Protein AF-A0A7S2Q7H1-F1 (afdb_monomer)

Structure (mmCIF, N/CA/C/O backbone):
data_AF-A0A7S2Q7H1-F1
#
_entry.id   AF-A0A7S2Q7H1-F1
#
loop_
_atom_site.group_PDB
_atom_site.id
_atom_site.type_symbol
_atom_site.label_atom_id
_atom_site.label_alt_id
_atom_site.label_comp_id
_atom_site.label_asym_id
_atom_site.label_entity_id
_atom_site.label_seq_id
_atom_site.pdbx_PDB_ins_code
_atom_site.Cartn_x
_atom_site.Cartn_y
_atom_site.Cartn_z
_atom_site.occupancy
_atom_site.B_iso_or_equiv
_atom_site.auth_seq_id
_atom_site.auth_comp_id
_atom_site.auth_asym_id
_atom_site.auth_atom_id
_atom_site.pdbx_PDB_model_num
ATOM 1 N N . MET A 1 1 ? -15.418 -37.275 57.088 1.00 43.12 1 MET A N 1
ATOM 2 C CA . MET A 1 1 ? -16.112 -36.812 55.865 1.00 43.12 1 MET A CA 1
ATOM 3 C C . MET A 1 1 ? -15.519 -35.480 55.414 1.00 43.12 1 MET A C 1
ATOM 5 O O . MET A 1 1 ? -15.938 -34.434 55.890 1.00 43.12 1 MET A O 1
ATOM 9 N N . GLY A 1 2 ? -14.491 -35.512 54.561 1.00 37.81 2 GLY A N 1
ATOM 10 C CA . GLY A 1 2 ? -13.911 -34.303 53.967 1.00 37.81 2 GLY A CA 1
ATOM 11 C C . GLY A 1 2 ? -14.774 -33.825 52.801 1.00 37.81 2 GLY A C 1
ATOM 12 O O . GLY A 1 2 ? -15.027 -34.584 51.869 1.00 37.81 2 GLY A O 1
ATOM 13 N N . LYS A 1 3 ? -15.265 -32.587 52.879 1.00 43.84 3 LYS A N 1
ATOM 14 C CA . LYS A 1 3 ? -16.079 -31.940 51.847 1.00 43.84 3 LYS A CA 1
ATOM 15 C C . LYS A 1 3 ? -15.182 -31.604 50.651 1.00 43.84 3 LYS A C 1
ATOM 17 O O . LYS A 1 3 ? -14.340 -30.715 50.738 1.00 43.84 3 LYS A O 1
ATOM 22 N N . LEU A 1 4 ? -15.349 -32.345 49.558 1.00 43.09 4 LEU A N 1
ATOM 23 C CA . LEU A 1 4 ? -14.658 -32.122 48.291 1.00 43.09 4 LEU A CA 1
ATOM 24 C C . LEU A 1 4 ? -15.139 -30.783 47.702 1.00 43.09 4 LEU A C 1
ATOM 26 O O . LEU A 1 4 ? -16.306 -30.645 47.338 1.00 43.09 4 LEU A O 1
ATOM 30 N N . MET A 1 5 ? -14.265 -29.776 47.664 1.00 49.34 5 MET A N 1
ATOM 31 C CA . MET A 1 5 ? -14.551 -28.513 46.983 1.00 49.34 5 MET A CA 1
ATOM 32 C C . MET A 1 5 ? -14.446 -28.708 45.468 1.00 49.34 5 MET A C 1
ATOM 34 O O . MET A 1 5 ? -13.429 -29.171 44.951 1.00 49.34 5 MET A O 1
ATOM 38 N N . SER A 1 6 ? -15.524 -28.354 44.769 1.00 47.84 6 SER A N 1
ATOM 39 C CA . SER A 1 6 ? -15.621 -28.333 43.312 1.00 47.84 6 SER A CA 1
ATOM 40 C C . SER A 1 6 ? -14.628 -27.326 42.735 1.00 47.84 6 SER A C 1
ATOM 42 O O . SER A 1 6 ? -14.716 -26.134 43.025 1.00 47.84 6 SER A O 1
ATOM 44 N N . LYS A 1 7 ? -13.703 -27.797 41.893 1.00 45.41 7 LYS A N 1
ATOM 45 C CA . LYS A 1 7 ? -12.860 -26.931 41.062 1.00 45.41 7 LYS A CA 1
ATOM 46 C C . LYS A 1 7 ? -13.775 -26.141 40.126 1.00 45.41 7 LYS A C 1
ATOM 48 O O . LYS A 1 7 ? -14.482 -26.728 39.310 1.00 45.41 7 LYS A O 1
ATOM 53 N N . SER A 1 8 ? -13.782 -24.819 40.270 1.00 46.78 8 SER A N 1
ATOM 54 C CA . SER A 1 8 ? -14.392 -23.908 39.307 1.00 46.78 8 SER A CA 1
ATOM 55 C C . SER A 1 8 ? -13.749 -24.152 37.944 1.00 46.78 8 SER A C 1
ATOM 57 O O . SER A 1 8 ? -12.531 -24.034 37.805 1.00 46.78 8 SER A O 1
ATOM 59 N N . GLN A 1 9 ? -14.561 -24.518 36.957 1.00 47.53 9 GLN A N 1
ATOM 60 C CA . GLN A 1 9 ? -14.148 -24.575 35.563 1.00 47.53 9 GLN A CA 1
ATOM 61 C C . GLN A 1 9 ? -13.740 -23.162 35.132 1.00 47.53 9 GLN A C 1
ATOM 63 O O . GLN A 1 9 ? -14.586 -22.287 34.960 1.00 47.53 9 GLN A O 1
ATOM 68 N N . THR A 1 10 ? -12.439 -22.919 35.001 1.00 45.22 10 THR A N 1
ATOM 69 C CA . THR A 1 10 ? -11.923 -21.775 34.254 1.00 45.22 10 THR A CA 1
ATOM 70 C C . THR A 1 10 ? -12.382 -21.941 32.810 1.00 45.22 10 THR A C 1
ATOM 72 O O . THR A 1 10 ? -11.989 -22.886 32.127 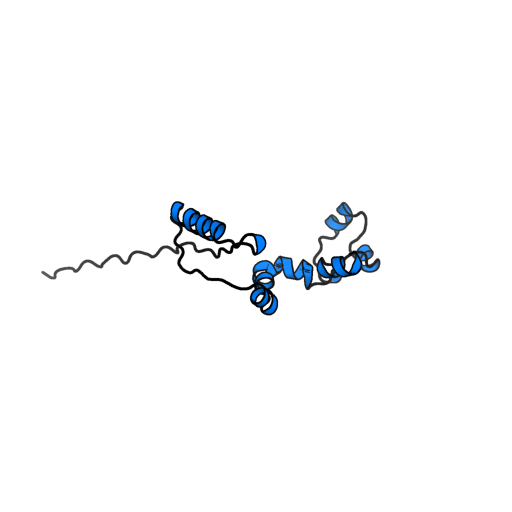1.00 45.22 10 THR A O 1
ATOM 75 N N . GLN A 1 11 ? -13.279 -21.057 32.370 1.00 53.53 11 GLN A N 1
ATOM 76 C CA . GLN A 1 11 ? -13.661 -20.943 30.968 1.00 53.53 11 GLN A CA 1
ATOM 77 C C . GLN A 1 11 ? -12.384 -20.751 30.146 1.00 53.53 11 GLN A C 1
ATOM 79 O O . GLN A 1 11 ? -11.604 -19.838 30.407 1.00 53.53 11 GLN A O 1
ATOM 84 N N . GLN A 1 12 ? -12.155 -21.641 29.182 1.00 50.47 12 GLN A N 1
ATOM 85 C CA . GLN A 1 12 ? -11.169 -21.409 28.138 1.00 50.47 12 GLN A CA 1
ATOM 86 C C . GLN A 1 12 ? -11.622 -20.161 27.376 1.00 50.47 12 GLN A C 1
ATOM 88 O O . GLN A 1 12 ? -12.629 -20.205 26.670 1.00 50.47 12 GLN A O 1
ATOM 93 N N . GLU A 1 13 ? -10.910 -19.045 27.541 1.00 57.56 13 GLU A N 1
ATOM 94 C CA . GLU A 1 13 ? -10.982 -17.929 26.602 1.00 57.56 13 GLU A CA 1
ATOM 95 C C . GLU A 1 13 ? -10.521 -18.468 25.246 1.00 57.56 13 GLU A C 1
ATOM 97 O O . GLU A 1 13 ? -9.330 -18.555 24.954 1.00 57.56 13 GLU A O 1
ATOM 102 N N . GLY A 1 14 ? -11.470 -18.936 24.433 1.00 63.00 14 GLY A N 1
ATOM 103 C CA . GLY A 1 14 ? -11.192 -19.270 23.046 1.00 63.00 14 GLY A CA 1
ATOM 104 C C . GLY A 1 14 ? -10.614 -18.028 22.381 1.00 63.00 14 GLY A C 1
ATOM 105 O O . GLY A 1 14 ? -11.203 -16.956 22.517 1.00 63.00 14 GLY A O 1
ATOM 106 N N . ASN A 1 15 ? -9.466 -18.166 21.709 1.00 71.00 15 ASN A N 1
ATOM 107 C CA . ASN A 1 15 ? -8.816 -17.077 20.980 1.00 71.00 15 ASN A CA 1
ATOM 108 C C . ASN A 1 15 ? -9.854 -16.352 20.114 1.00 71.00 15 ASN A C 1
ATOM 110 O O . ASN A 1 15 ? -10.247 -16.842 19.054 1.00 71.00 15 ASN A O 1
ATOM 114 N N . MET A 1 16 ? -10.336 -15.202 20.587 1.00 85.19 16 MET A N 1
ATOM 115 C CA . MET A 1 16 ? -11.293 -14.408 19.838 1.00 85.19 16 MET A CA 1
ATOM 116 C C . MET A 1 16 ? -10.566 -13.819 18.637 1.00 85.19 16 MET A C 1
ATOM 118 O O . MET A 1 16 ? -9.562 -13.119 18.783 1.00 85.19 16 MET A O 1
ATOM 122 N N . ASN A 1 17 ? -11.086 -14.098 17.443 1.00 92.44 17 ASN A N 1
ATOM 123 C CA . ASN A 1 17 ? -10.577 -13.491 16.223 1.00 92.44 17 ASN A CA 1
ATOM 124 C C . ASN A 1 17 ? -10.648 -11.966 16.345 1.00 92.44 17 ASN A C 1
ATOM 126 O O . ASN A 1 17 ? -11.687 -11.405 16.700 1.00 92.44 17 ASN A O 1
ATOM 130 N N . SER A 1 18 ? -9.540 -11.304 16.031 1.00 93.44 18 SER A N 1
ATOM 131 C CA . SER A 1 18 ? -9.433 -9.850 16.020 1.00 93.44 18 SER A CA 1
ATOM 132 C C . SER A 1 18 ? -8.990 -9.370 14.642 1.00 93.44 18 SER A C 1
ATOM 134 O O . SER A 1 18 ? -8.347 -10.096 13.884 1.00 93.44 18 SER A O 1
ATOM 136 N N . ALA A 1 19 ? -9.384 -8.147 14.298 1.00 93.94 19 ALA A N 1
ATOM 137 C CA . ALA A 1 19 ? -9.038 -7.517 13.036 1.00 93.94 19 ALA A CA 1
ATOM 138 C C . ALA A 1 19 ? -8.788 -6.024 13.249 1.00 93.94 19 ALA A C 1
ATOM 140 O O . ALA A 1 19 ? -9.425 -5.388 14.092 1.00 93.94 19 ALA A O 1
ATOM 141 N N . PHE A 1 20 ? -7.887 -5.466 12.444 1.00 93.12 20 PHE A N 1
ATOM 142 C CA . PHE A 1 20 ? -7.704 -4.027 12.315 1.00 93.12 20 PHE A CA 1
ATOM 143 C C . PHE A 1 20 ? -8.522 -3.523 11.122 1.00 93.12 20 PHE A C 1
ATOM 145 O O . PHE A 1 20 ? -8.416 -4.061 10.021 1.00 93.12 20 PHE A O 1
ATOM 152 N N . VAL A 1 21 ? -9.345 -2.498 11.339 1.00 93.62 21 VAL A N 1
ATOM 153 C CA . VAL A 1 2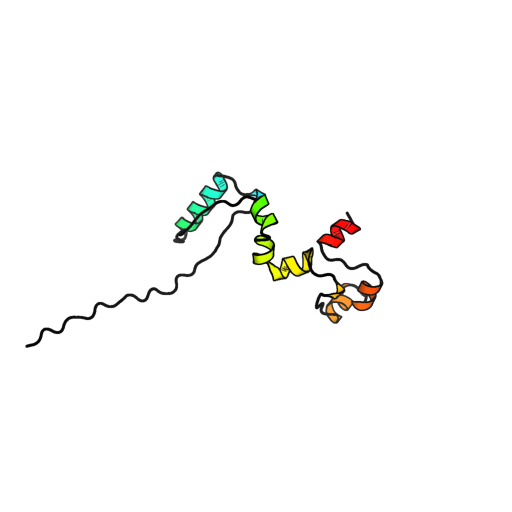1 ? -10.196 -1.892 10.307 1.00 93.62 21 VAL A CA 1
ATOM 154 C C . VAL A 1 21 ? -9.938 -0.394 10.291 1.00 93.62 21 VAL A C 1
ATOM 156 O O . VAL A 1 21 ? -9.966 0.253 11.335 1.00 93.62 21 VAL A O 1
ATOM 159 N N . PHE A 1 22 ? -9.731 0.169 9.105 1.00 93.75 22 PHE A N 1
ATOM 160 C CA . PHE A 1 22 ? -9.616 1.610 8.907 1.00 93.75 22 PHE A CA 1
ATOM 161 C C . PHE A 1 22 ? -10.545 2.067 7.781 1.00 93.75 22 PHE A C 1
ATOM 163 O O . PHE A 1 22 ? -10.847 1.320 6.850 1.00 93.75 22 PHE A O 1
ATOM 170 N N . ILE A 1 23 ? -11.004 3.314 7.867 1.00 95.25 23 ILE A N 1
ATOM 171 C CA . ILE A 1 23 ? -11.781 3.961 6.807 1.00 95.25 23 ILE A CA 1
ATOM 172 C C . ILE A 1 23 ? -10.789 4.654 5.874 1.00 95.25 23 ILE A C 1
ATOM 174 O O . ILE A 1 23 ? -9.892 5.357 6.339 1.00 95.25 23 ILE A O 1
ATOM 178 N N . LYS A 1 24 ? -10.929 4.451 4.558 1.00 91.56 24 LYS A N 1
ATOM 179 C CA . LYS A 1 24 ? -10.044 5.088 3.571 1.00 91.56 24 LYS A CA 1
ATOM 180 C C . LYS A 1 24 ? -10.112 6.623 3.683 1.00 91.56 24 LYS A C 1
ATOM 182 O O . LYS A 1 24 ? -11.199 7.140 3.948 1.00 91.56 24 LYS A O 1
ATOM 187 N N . PRO A 1 25 ? -9.016 7.358 3.407 1.00 89.88 25 PRO A N 1
ATOM 188 C CA . PRO A 1 25 ? -8.965 8.812 3.593 1.00 89.88 25 PRO A CA 1
ATOM 189 C C . PRO A 1 25 ? -10.108 9.587 2.920 1.00 89.88 25 PRO A C 1
ATOM 191 O O . PRO A 1 25 ? -10.726 10.435 3.546 1.00 89.88 25 PRO A O 1
ATOM 194 N N . HIS A 1 26 ? -10.477 9.244 1.683 1.00 91.12 26 HIS A N 1
ATOM 195 C CA . HIS A 1 26 ? -11.571 9.910 0.959 1.00 91.12 26 HIS A CA 1
ATOM 196 C C . HIS A 1 26 ? -12.977 9.603 1.509 1.00 91.12 26 HIS A C 1
ATOM 198 O O . HIS A 1 26 ? -13.945 10.244 1.116 1.00 91.12 26 HIS A O 1
ATOM 204 N N . ALA A 1 27 ? -13.108 8.607 2.387 1.00 95.06 27 ALA A N 1
ATOM 205 C CA . ALA A 1 27 ? -14.380 8.159 2.945 1.00 95.06 27 ALA A CA 1
ATOM 206 C C . ALA A 1 27 ? -14.536 8.517 4.433 1.00 95.06 27 ALA A C 1
ATOM 208 O O . ALA A 1 27 ? -15.560 8.180 5.026 1.00 95.06 27 ALA A O 1
ATOM 209 N N . VAL A 1 28 ? -13.553 9.180 5.059 1.00 94.94 28 VAL A N 1
ATOM 210 C CA . VAL A 1 28 ? -13.512 9.427 6.514 1.00 94.94 28 VAL A CA 1
ATOM 211 C C . VAL A 1 28 ? -14.433 10.572 6.961 1.00 94.94 28 VAL A C 1
ATOM 213 O O . VAL A 1 28 ? -14.022 11.578 7.527 1.00 94.94 28 VAL A O 1
ATOM 216 N N . THR A 1 29 ? -15.729 10.398 6.733 1.00 96.62 29 THR A N 1
ATOM 217 C CA . THR A 1 29 ? -16.786 11.324 7.159 1.00 96.62 29 THR A CA 1
ATOM 218 C C . THR A 1 29 ? -17.491 10.811 8.415 1.00 96.62 29 THR A C 1
ATOM 220 O O . THR A 1 29 ? -17.462 9.615 8.709 1.00 96.62 29 THR A O 1
ATOM 223 N N . GLU A 1 30 ? -18.169 11.692 9.155 1.00 97.50 30 GLU A N 1
ATOM 224 C CA . GLU A 1 30 ? -18.941 11.287 10.342 1.00 97.50 30 GLU A CA 1
ATOM 225 C C . GLU A 1 30 ? -20.051 10.279 10.010 1.00 97.50 30 GLU A C 1
ATOM 227 O O . GLU A 1 30 ? -20.266 9.320 10.752 1.00 97.50 30 GLU A O 1
ATOM 232 N N . SER A 1 31 ? -20.714 10.426 8.859 1.00 98.00 31 SER A N 1
ATOM 233 C CA . SER A 1 31 ? -21.741 9.478 8.413 1.00 98.00 31 SER A CA 1
ATOM 234 C C . SER A 1 31 ? -21.163 8.079 8.179 1.00 98.00 31 SER A C 1
ATOM 236 O O . SER A 1 31 ? -21.741 7.091 8.636 1.00 98.00 31 SER A O 1
ATOM 238 N N . VAL A 1 32 ? -19.991 7.979 7.544 1.00 98.06 32 VAL A N 1
ATOM 239 C CA . VAL A 1 32 ? -19.318 6.696 7.296 1.00 98.06 32 VAL A CA 1
ATOM 240 C C . VAL A 1 32 ? -18.770 6.090 8.589 1.00 98.06 32 VAL A C 1
ATOM 242 O O . VAL A 1 32 ? -18.899 4.881 8.787 1.00 98.06 32 VAL A O 1
ATOM 245 N N . LYS A 1 33 ? -18.228 6.900 9.510 1.00 97.56 33 LYS A N 1
ATOM 246 C CA . LYS A 1 33 ? -17.813 6.429 10.845 1.00 97.56 33 LYS A CA 1
ATOM 247 C C . LYS A 1 33 ? -18.987 5.794 11.589 1.00 97.56 33 LYS A C 1
ATOM 249 O O . LYS A 1 33 ? -18.866 4.675 12.089 1.00 97.56 33 LYS A O 1
ATOM 254 N N . ASN A 1 34 ? -20.138 6.465 11.608 1.00 98.00 34 ASN A N 1
ATOM 255 C CA . ASN A 1 34 ? -21.348 5.957 12.252 1.00 98.00 34 ASN A CA 1
ATOM 256 C C . ASN A 1 34 ? -21.859 4.676 11.583 1.00 98.00 34 ASN A C 1
ATOM 258 O O . ASN A 1 34 ? -22.174 3.705 12.275 1.00 98.00 34 ASN A O 1
ATOM 262 N N . LEU A 1 35 ? -21.876 4.638 10.247 1.00 98.00 35 LEU A N 1
ATOM 263 C CA . LEU A 1 35 ? -22.258 3.455 9.476 1.00 98.00 35 LEU A CA 1
ATOM 264 C C . LEU A 1 35 ? -21.363 2.250 9.799 1.00 98.00 35 LEU A C 1
ATOM 266 O O . LEU A 1 35 ? -21.876 1.158 10.048 1.00 98.00 35 LEU A O 1
ATOM 270 N N . ALA A 1 36 ? -20.041 2.439 9.830 1.00 97.56 36 ALA A N 1
ATOM 271 C CA . ALA A 1 36 ? -19.085 1.378 10.131 1.00 97.56 36 ALA A CA 1
ATOM 272 C C . ALA A 1 36 ? -19.294 0.817 11.547 1.00 97.56 36 ALA A C 1
ATOM 274 O O . ALA A 1 36 ? -19.447 -0.397 11.708 1.00 97.56 36 ALA A O 1
ATOM 275 N N . LYS A 1 37 ? -19.396 1.691 12.561 1.00 97.56 37 LYS A N 1
ATOM 276 C CA . LYS A 1 37 ? -19.646 1.286 13.956 1.00 97.56 37 LYS A CA 1
ATOM 277 C C . LYS A 1 37 ? -20.961 0.518 14.099 1.00 97.56 37 LYS A C 1
ATOM 279 O 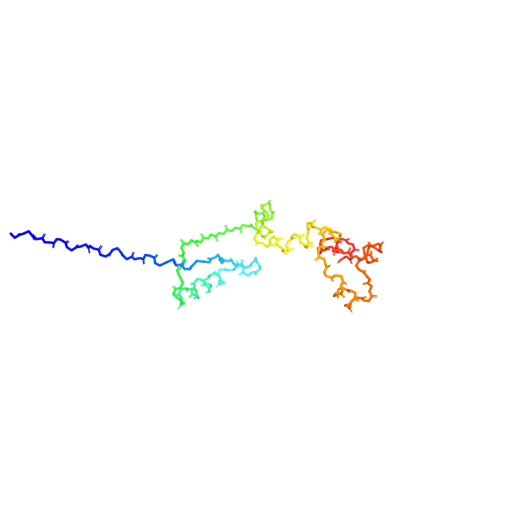O . LYS A 1 37 ? -20.993 -0.554 14.705 1.00 97.56 37 LYS A O 1
ATOM 284 N N . ALA A 1 38 ? -22.039 1.035 13.506 1.00 98.06 38 ALA A N 1
ATOM 285 C CA . ALA A 1 38 ? -23.349 0.391 13.540 1.00 98.06 38 ALA A CA 1
ATOM 286 C C . ALA A 1 38 ? -23.337 -0.973 12.833 1.00 98.06 38 ALA A C 1
ATOM 288 O O . ALA A 1 38 ? -23.933 -1.929 13.329 1.00 98.06 38 ALA A O 1
ATOM 289 N N . SER A 1 39 ? -22.636 -1.083 11.700 1.00 98.00 39 SER A N 1
ATOM 290 C CA . SER A 1 39 ? -22.522 -2.332 10.945 1.00 98.00 39 SER A CA 1
ATOM 291 C C . SER A 1 39 ? -21.768 -3.410 11.722 1.00 98.00 39 SER A C 1
ATOM 293 O O . SER A 1 39 ? -22.267 -4.530 11.829 1.00 98.00 39 SER A O 1
ATOM 295 N N . LEU A 1 40 ? -20.617 -3.078 12.318 1.00 97.56 40 LEU A N 1
ATOM 296 C CA . LEU A 1 40 ? -19.846 -4.016 13.142 1.00 97.56 40 LEU A CA 1
ATOM 297 C C . LEU A 1 40 ? -20.676 -4.510 14.335 1.00 97.56 40 LEU A C 1
ATOM 299 O O . LEU A 1 40 ? -20.819 -5.717 14.529 1.00 97.56 40 LEU A O 1
ATOM 303 N N . LYS A 1 41 ? -21.320 -3.588 15.065 1.00 97.44 41 LYS A N 1
ATOM 304 C CA . LYS A 1 41 ? -22.185 -3.925 16.206 1.00 97.44 41 LYS A CA 1
ATOM 305 C C . LYS A 1 41 ? -23.350 -4.836 15.807 1.00 97.44 41 LYS A C 1
ATOM 307 O O . LYS A 1 41 ? -23.640 -5.793 16.519 1.00 97.44 41 LYS A O 1
ATOM 312 N N . ARG A 1 42 ? -24.005 -4.563 14.671 1.00 98.25 42 ARG A N 1
ATOM 313 C CA . ARG A 1 42 ? -25.115 -5.380 14.144 1.00 98.25 42 ARG A CA 1
ATOM 314 C C . ARG A 1 42 ? -24.698 -6.830 13.877 1.00 98.25 42 ARG A C 1
ATOM 316 O O . ARG A 1 42 ? -25.525 -7.718 14.029 1.00 98.25 42 ARG A O 1
ATOM 323 N N . HIS A 1 43 ? -23.436 -7.068 13.526 1.00 97.06 43 HIS A N 1
ATOM 324 C CA . HIS A 1 43 ? -22.887 -8.410 13.296 1.00 97.06 43 HIS A CA 1
ATOM 325 C C . HIS A 1 43 ? -22.216 -9.016 14.539 1.00 97.06 43 HIS A C 1
ATOM 327 O O . HIS A 1 43 ? -21.477 -9.988 14.424 1.00 97.06 43 HIS A O 1
ATOM 333 N N . GLY A 1 44 ? -22.435 -8.446 15.729 1.00 96.12 44 GLY A N 1
ATOM 334 C CA . GLY A 1 44 ? -21.855 -8.954 16.974 1.00 96.12 44 GLY A CA 1
ATOM 335 C C . GLY A 1 44 ? -20.345 -8.727 17.108 1.00 96.12 44 GLY A C 1
ATOM 336 O O . GLY A 1 44 ? -19.722 -9.304 17.996 1.00 96.12 44 GLY A O 1
ATOM 337 N N . ILE A 1 45 ? -19.743 -7.883 16.263 1.00 96.56 45 ILE A N 1
ATOM 338 C CA . ILE A 1 45 ? -18.316 -7.560 16.332 1.00 96.56 45 ILE A CA 1
ATOM 339 C C . ILE A 1 45 ? -18.115 -6.433 17.347 1.00 96.56 45 ILE A C 1
ATOM 341 O O . ILE A 1 45 ? -18.658 -5.333 17.205 1.00 96.56 45 ILE A O 1
ATOM 345 N N . LYS A 1 46 ? -17.310 -6.701 18.378 1.00 95.81 46 LYS A N 1
ATOM 346 C CA . LYS A 1 46 ? -16.964 -5.731 19.421 1.00 95.81 46 LYS A CA 1
ATOM 347 C C . LYS A 1 46 ? -15.792 -4.858 18.972 1.00 95.81 46 LYS A C 1
ATOM 349 O O . LYS A 1 46 ? -14.714 -5.366 18.677 1.00 95.81 46 LYS A O 1
ATOM 354 N N . ILE A 1 47 ? -15.978 -3.539 18.998 1.00 96.62 47 ILE A N 1
ATOM 355 C CA . ILE A 1 47 ? -14.875 -2.579 18.873 1.00 96.62 47 ILE A CA 1
ATOM 356 C C . ILE A 1 47 ? -14.194 -2.484 20.241 1.00 96.62 47 ILE A C 1
ATOM 358 O O . ILE A 1 47 ? -14.820 -2.072 21.216 1.00 96.62 47 ILE A O 1
ATOM 362 N N . VAL A 1 48 ? -12.933 -2.907 20.319 1.00 95.94 48 VAL A N 1
ATOM 363 C CA . VAL A 1 48 ? -12.133 -2.869 21.558 1.00 95.94 48 VAL A CA 1
ATOM 364 C C . VAL A 1 48 ? -11.269 -1.613 21.667 1.00 95.94 48 VAL A C 1
ATOM 366 O O . VAL A 1 48 ? -10.934 -1.202 22.772 1.00 95.94 48 VAL A O 1
ATOM 369 N N . GLN A 1 49 ? -10.942 -0.992 20.532 1.00 96.56 49 GLN A N 1
ATOM 370 C CA . GLN A 1 49 ? -10.174 0.246 20.449 1.00 96.56 49 GLN A CA 1
ATOM 371 C C . GLN A 1 49 ? -10.555 1.003 19.172 1.00 96.56 49 GLN A C 1
ATOM 373 O O . GLN A 1 49 ? -10.797 0.392 18.131 1.00 96.56 49 GLN A O 1
ATOM 378 N N . GLU A 1 50 ? -10.589 2.332 19.249 1.00 95.94 50 GLU A N 1
ATOM 379 C CA . GLU A 1 50 ? -10.766 3.220 18.100 1.00 95.94 50 GLU A CA 1
ATOM 380 C C . GLU A 1 50 ? -9.842 4.437 18.209 1.00 95.94 50 GLU A C 1
ATOM 382 O O . GLU A 1 50 ? -9.359 4.775 19.289 1.00 95.94 50 GLU A O 1
ATOM 387 N N . GLY A 1 51 ? -9.574 5.086 17.078 1.00 94.62 51 GLY A N 1
ATOM 388 C CA . GLY A 1 51 ? -8.691 6.241 17.017 1.00 94.62 51 GLY A CA 1
ATOM 389 C C . GLY A 1 51 ? -8.767 6.953 15.674 1.00 94.62 51 GLY A C 1
ATOM 390 O O . GLY A 1 51 ? -9.531 6.581 14.784 1.00 94.62 51 GLY A O 1
ATOM 391 N N . SER A 1 52 ? -7.979 8.011 15.534 1.00 93.94 52 SER A N 1
ATOM 392 C CA . SER A 1 52 ? -7.815 8.747 14.283 1.00 93.94 52 SER A CA 1
ATOM 393 C C . SER A 1 52 ? -6.338 9.008 14.053 1.00 93.94 52 SER A C 1
ATOM 395 O O . SER A 1 52 ? -5.598 9.287 14.995 1.00 93.94 52 SER A O 1
ATOM 397 N N . LEU A 1 53 ? -5.919 8.912 12.797 1.00 92.25 53 LEU A N 1
ATOM 398 C CA . LEU A 1 53 ? -4.545 9.135 12.386 1.00 92.25 53 LEU A CA 1
ATOM 399 C C . LEU A 1 53 ? -4.556 10.031 11.155 1.00 92.25 53 LEU A C 1
ATOM 401 O O . LEU A 1 53 ? -5.318 9.784 10.220 1.00 92.25 53 LEU A O 1
ATOM 405 N N . LYS A 1 54 ? -3.754 11.094 11.186 1.00 91.62 54 LYS A N 1
ATOM 406 C CA . LYS A 1 54 ? -3.653 12.008 10.051 1.00 91.62 54 LYS A CA 1
ATOM 407 C C . LYS A 1 54 ? -2.761 11.412 8.960 1.00 91.62 54 LYS A C 1
ATOM 409 O O . LYS A 1 54 ? -1.859 10.632 9.271 1.00 91.62 54 LYS A O 1
ATOM 414 N N . GLY A 1 55 ? -3.014 11.794 7.708 1.00 88.81 55 GLY A N 1
ATOM 415 C CA . GLY A 1 55 ? -2.263 11.305 6.548 1.00 88.81 55 GLY A CA 1
ATOM 416 C C . GLY A 1 55 ? -0.770 11.607 6.652 1.00 88.81 55 GLY A C 1
ATOM 417 O O . GLY A 1 55 ? 0.042 10.725 6.416 1.00 88.81 55 GLY A O 1
ATOM 418 N N . GLU A 1 56 ? -0.410 12.786 7.160 1.00 91.81 56 GLU A N 1
ATOM 419 C CA . GLU A 1 56 ? 0.988 13.206 7.298 1.00 91.81 56 GLU A CA 1
ATOM 420 C C . GLU A 1 56 ? 1.778 12.251 8.204 1.00 91.81 56 GLU A C 1
ATOM 422 O O . GLU A 1 56 ? 2.918 11.904 7.910 1.00 91.81 56 GLU A O 1
ATOM 427 N N . VAL A 1 57 ? 1.149 11.755 9.276 1.00 91.81 57 VAL A N 1
ATOM 428 C CA . VAL A 1 57 ? 1.773 10.787 10.193 1.00 91.81 57 VAL A CA 1
ATOM 429 C C . VAL A 1 57 ? 1.890 9.406 9.546 1.00 91.81 57 VAL A C 1
ATOM 431 O O . VAL A 1 57 ? 2.853 8.686 9.811 1.00 91.81 57 VAL A O 1
ATOM 434 N N . ILE A 1 58 ? 0.910 9.015 8.726 1.00 89.31 58 ILE A N 1
ATOM 435 C CA . ILE A 1 58 ? 0.944 7.753 7.976 1.00 89.31 58 ILE A CA 1
ATOM 436 C C . ILE A 1 58 ? 2.120 7.750 7.003 1.00 89.31 58 ILE A C 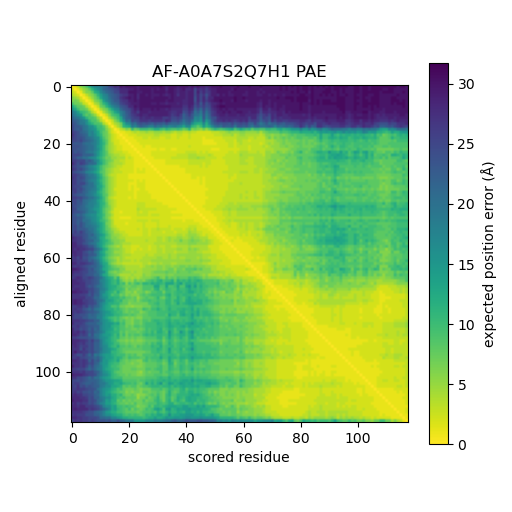1
ATOM 438 O O . ILE A 1 58 ? 2.849 6.756 6.956 1.00 89.31 58 ILE A O 1
ATOM 442 N N . ASP A 1 59 ? 2.307 8.855 6.286 1.00 86.19 59 ASP A N 1
ATOM 443 C CA . ASP A 1 59 ? 3.346 9.016 5.275 1.00 86.19 59 ASP A CA 1
ATOM 444 C C . ASP A 1 59 ? 4.738 9.101 5.915 1.00 86.19 59 ASP A C 1
ATOM 446 O O . ASP A 1 59 ? 5.637 8.345 5.542 1.00 86.19 59 ASP A O 1
ATOM 450 N N . GLU A 1 60 ? 4.907 9.951 6.938 1.00 89.88 60 GLU A N 1
ATOM 451 C CA . GLU A 1 60 ? 6.173 10.117 7.668 1.00 89.88 60 GLU A CA 1
ATOM 452 C C . GLU A 1 60 ? 6.663 8.785 8.248 1.00 89.88 60 GLU A C 1
ATOM 454 O O . GLU A 1 60 ? 7.833 8.418 8.116 1.00 89.88 60 GLU A O 1
ATOM 459 N N . LYS A 1 61 ? 5.750 8.022 8.858 1.00 89.88 61 LYS A N 1
ATOM 460 C CA . LYS A 1 61 ? 6.067 6.740 9.499 1.00 89.88 61 LYS A CA 1
ATOM 461 C C . LYS A 1 61 ? 5.965 5.542 8.558 1.00 89.88 61 LYS A C 1
ATOM 463 O O . LYS A 1 61 ? 6.208 4.421 9.002 1.00 89.88 61 LYS A O 1
ATOM 468 N N . LYS A 1 62 ? 5.608 5.751 7.285 1.00 86.06 62 LYS A N 1
ATOM 469 C CA . LYS A 1 62 ? 5.460 4.696 6.268 1.00 86.06 62 LYS A CA 1
ATOM 470 C C . LYS A 1 62 ? 4.531 3.558 6.711 1.00 86.06 62 LYS A C 1
ATOM 472 O O . LYS A 1 62 ? 4.778 2.392 6.419 1.00 86.06 62 LYS A O 1
ATOM 477 N N . LEU A 1 63 ? 3.465 3.868 7.453 1.00 87.31 63 LEU A N 1
ATOM 478 C CA . LEU A 1 63 ? 2.647 2.844 8.125 1.00 87.31 63 LEU A CA 1
ATOM 479 C C . LEU A 1 63 ? 1.868 1.970 7.136 1.00 87.31 63 LEU A C 1
ATOM 481 O O . LEU A 1 63 ? 1.747 0.763 7.335 1.00 87.31 63 LEU A O 1
ATOM 485 N N . ILE A 1 64 ? 1.360 2.567 6.054 1.00 84.25 64 ILE A N 1
ATOM 486 C CA . ILE A 1 64 ? 0.686 1.821 4.983 1.00 84.25 64 ILE A CA 1
ATOM 487 C C . ILE A 1 64 ? 1.699 1.012 4.175 1.00 84.25 64 ILE A C 1
ATOM 489 O O . ILE A 1 64 ? 1.424 -0.147 3.869 1.00 84.25 64 ILE A O 1
ATOM 493 N N . ASP A 1 65 ? 2.882 1.570 3.906 1.00 81.31 65 ASP A N 1
ATOM 494 C CA . ASP A 1 65 ? 3.957 0.843 3.227 1.00 81.31 65 ASP A CA 1
ATOM 495 C C . ASP A 1 65 ? 4.410 -0.368 4.043 1.00 81.31 65 ASP A C 1
ATOM 497 O O . ASP A 1 65 ? 4.637 -1.428 3.479 1.00 81.31 65 ASP A O 1
ATOM 501 N N . GLN A 1 66 ? 4.504 -0.250 5.369 1.00 83.12 66 GLN A N 1
ATOM 502 C CA . GLN A 1 66 ? 4.819 -1.372 6.255 1.00 83.12 66 GLN A CA 1
ATOM 503 C C . GLN A 1 66 ? 3.697 -2.413 6.267 1.00 83.12 66 GLN A C 1
ATOM 505 O O . GLN A 1 66 ? 3.964 -3.608 6.145 1.00 83.12 66 GLN A O 1
ATOM 510 N N . HIS A 1 67 ? 2.439 -1.975 6.373 1.00 84.06 67 HIS A N 1
ATOM 511 C CA . HIS A 1 67 ? 1.289 -2.877 6.378 1.00 84.06 67 HIS A CA 1
ATOM 512 C C . HIS A 1 67 ? 1.144 -3.649 5.052 1.00 84.06 67 HIS A C 1
ATOM 514 O O . HIS A 1 67 ? 0.828 -4.836 5.063 1.00 84.06 67 HIS A O 1
ATOM 520 N N . TYR A 1 68 ? 1.443 -3.005 3.919 1.00 84.31 68 TYR A N 1
ATOM 521 C CA . TYR A 1 68 ? 1.400 -3.590 2.576 1.00 84.31 68 TYR A CA 1
ATOM 522 C C . TYR A 1 68 ? 2.791 -3.772 1.957 1.00 84.31 68 TYR A C 1
ATOM 524 O O . TYR A 1 68 ? 2.943 -3.654 0.739 1.00 84.31 68 TYR A O 1
ATOM 532 N N . TYR A 1 69 ? 3.807 -4.101 2.760 1.00 83.81 69 TYR A N 1
ATOM 533 C CA . TYR A 1 69 ? 5.207 -4.097 2.318 1.00 83.81 69 TYR A CA 1
ATOM 534 C C . TYR A 1 69 ? 5.461 -4.894 1.039 1.00 83.81 69 TYR A C 1
ATOM 536 O O . TYR A 1 69 ? 6.197 -4.446 0.166 1.00 83.81 69 TYR A O 1
ATOM 544 N N . ALA A 1 70 ? 4.800 -6.038 0.857 1.00 83.31 70 ALA A N 1
ATOM 545 C CA . ALA A 1 70 ? 4.955 -6.845 -0.353 1.00 83.31 70 ALA A CA 1
ATOM 546 C C . ALA A 1 70 ? 4.509 -6.125 -1.644 1.00 83.31 70 ALA A C 1
ATOM 548 O O . ALA A 1 70 ? 5.031 -6.4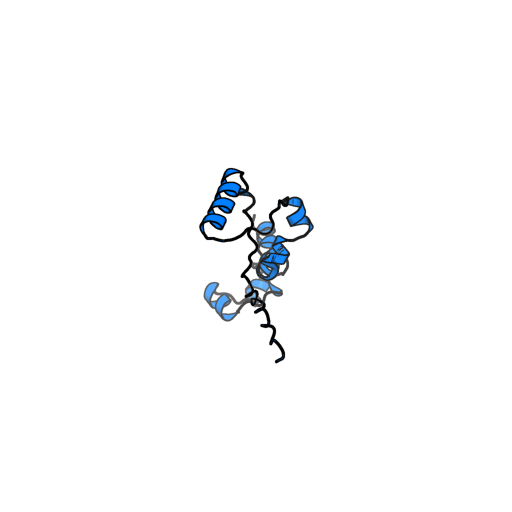21 -2.719 1.00 83.31 70 ALA A O 1
ATOM 549 N N . ILE A 1 71 ? 3.549 -5.202 -1.548 1.00 85.56 71 ILE A N 1
ATOM 550 C CA . ILE A 1 71 ? 3.059 -4.387 -2.666 1.00 85.56 71 ILE A CA 1
ATOM 551 C C . ILE A 1 71 ? 3.888 -3.108 -2.761 1.00 85.56 71 ILE A C 1
ATOM 553 O O . ILE A 1 71 ? 4.418 -2.805 -3.828 1.00 85.56 71 ILE A O 1
ATOM 557 N N . ALA A 1 72 ? 4.048 -2.397 -1.641 1.00 85.75 72 ALA A N 1
ATOM 558 C CA . ALA A 1 72 ? 4.787 -1.140 -1.584 1.00 85.75 72 ALA A CA 1
ATOM 559 C C . ALA A 1 72 ? 6.236 -1.319 -2.055 1.00 85.75 72 ALA A C 1
ATOM 561 O O . ALA A 1 72 ? 6.706 -0.564 -2.900 1.00 85.75 72 ALA A O 1
ATOM 562 N N . SER A 1 73 ? 6.912 -2.385 -1.615 1.00 89.38 73 SER A N 1
ATOM 563 C CA . SER A 1 73 ? 8.288 -2.662 -2.036 1.00 89.38 73 SER A CA 1
ATOM 564 C C . SER A 1 73 ? 8.418 -2.790 -3.550 1.00 89.38 73 SER A C 1
ATOM 566 O O . SER A 1 73 ? 9.341 -2.225 -4.116 1.00 89.38 73 SER A O 1
ATOM 568 N N . LYS A 1 74 ? 7.474 -3.441 -4.233 1.00 91.94 74 LYS A N 1
ATOM 569 C CA . LYS A 1 74 ? 7.504 -3.593 -5.696 1.00 91.94 74 LYS A CA 1
ATOM 570 C C . LYS A 1 74 ? 7.083 -2.326 -6.438 1.00 91.94 74 LYS A C 1
ATOM 572 O O . LYS A 1 74 ? 7.538 -2.102 -7.552 1.00 91.94 74 LYS A O 1
ATOM 577 N N . ALA A 1 75 ? 6.193 -1.530 -5.852 1.00 90.75 75 ALA A N 1
ATOM 578 C CA . ALA A 1 75 ? 5.641 -0.341 -6.489 1.00 90.75 75 ALA A CA 1
ATOM 579 C C . ALA A 1 75 ? 6.551 0.891 -6.359 1.00 90.75 75 ALA A C 1
ATOM 581 O O . ALA A 1 75 ? 6.570 1.713 -7.273 1.00 90.75 75 ALA A O 1
ATOM 582 N N . THR A 1 76 ? 7.279 1.035 -5.246 1.00 89.56 76 THR A N 1
ATOM 583 C CA . THR A 1 76 ? 7.960 2.297 -4.905 1.00 89.56 76 THR A CA 1
ATOM 584 C C . THR A 1 76 ? 9.405 2.157 -4.430 1.00 89.56 76 THR A C 1
ATOM 586 O O . THR A 1 76 ? 10.116 3.157 -4.410 1.00 89.56 76 THR A O 1
ATOM 589 N N . ILE A 1 77 ? 9.865 0.960 -4.042 1.00 88.19 77 ILE A N 1
ATOM 590 C CA . ILE A 1 77 ? 11.186 0.782 -3.406 1.00 88.19 77 ILE A CA 1
ATOM 591 C C . ILE A 1 77 ? 12.159 0.053 -4.333 1.00 88.19 77 ILE A C 1
ATOM 593 O O . ILE A 1 77 ? 13.250 0.544 -4.609 1.00 88.19 77 ILE A O 1
ATOM 597 N N . LEU A 1 78 ? 11.770 -1.132 -4.798 1.00 93.88 78 LEU A N 1
ATOM 598 C CA . LEU A 1 78 ? 12.582 -1.996 -5.639 1.00 93.88 78 LEU A CA 1
ATOM 599 C C . LEU A 1 78 ? 12.580 -1.474 -7.071 1.00 93.88 78 LEU A C 1
ATOM 601 O O . LEU A 1 78 ? 11.537 -1.109 -7.620 1.00 93.88 78 LEU A O 1
ATOM 605 N N . LYS A 1 79 ? 13.760 -1.475 -7.679 1.00 95.12 79 LYS A N 1
ATOM 606 C CA . LYS A 1 79 ? 13.927 -1.281 -9.114 1.00 95.12 79 LYS A CA 1
ATOM 607 C C . LYS A 1 79 ? 13.557 -2.563 -9.868 1.00 95.12 79 LYS A C 1
ATOM 609 O O . LYS A 1 79 ? 13.623 -3.645 -9.275 1.00 95.12 79 LYS A O 1
ATOM 614 N N . PRO A 1 80 ? 13.160 -2.471 -11.149 1.00 95.75 80 PRO A N 1
ATOM 615 C CA . PRO A 1 80 ? 12.776 -3.631 -11.949 1.00 95.75 80 PRO A CA 1
ATOM 616 C C . PRO A 1 80 ? 13.774 -4.793 -11.85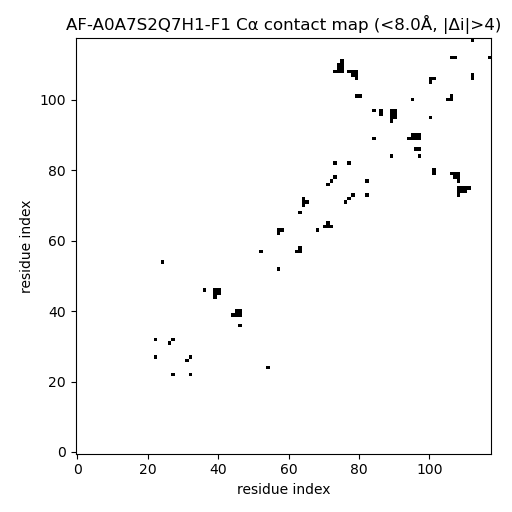9 1.00 95.75 80 PRO A C 1
ATOM 618 O O . PRO A 1 80 ? 13.381 -5.918 -11.571 1.00 95.75 80 PRO A O 1
ATOM 621 N N . GLU A 1 81 ? 15.072 -4.530 -11.983 1.00 95.38 81 GLU A N 1
ATOM 622 C CA . GLU A 1 81 ? 16.140 -5.533 -11.917 1.00 95.38 81 GLU A CA 1
ATOM 623 C C . GLU A 1 81 ? 16.210 -6.298 -10.583 1.00 95.38 81 GLU A C 1
ATOM 625 O O . GLU A 1 81 ? 16.796 -7.377 -10.518 1.00 95.38 81 GLU A O 1
ATOM 630 N N . GLN A 1 82 ? 15.591 -5.775 -9.523 1.00 95.38 82 GLN A N 1
ATOM 631 C CA . GLN A 1 82 ? 15.526 -6.399 -8.200 1.00 95.38 82 GLN A CA 1
ATOM 632 C C . GLN A 1 82 ? 14.273 -7.274 -8.018 1.00 95.38 82 GLN A C 1
ATOM 634 O O . GLN A 1 82 ? 14.102 -7.907 -6.974 1.00 95.38 82 GLN A O 1
ATOM 639 N N . LEU A 1 83 ? 13.367 -7.306 -9.001 1.00 93.44 83 LEU A N 1
ATOM 640 C CA . LEU A 1 83 ? 12.129 -8.074 -8.943 1.00 93.44 83 LEU A CA 1
ATOM 641 C C . LEU A 1 83 ? 12.335 -9.507 -9.438 1.00 93.44 83 LEU A C 1
ATOM 643 O O . LEU A 1 83 ? 12.909 -9.755 -10.496 1.00 93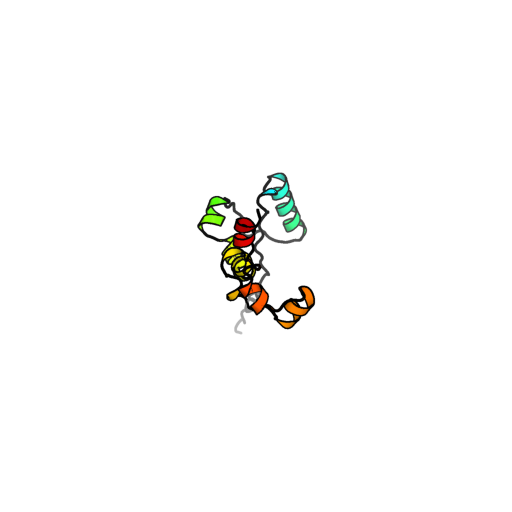.44 83 LEU A O 1
ATOM 647 N N . ASN A 1 84 ? 11.761 -10.465 -8.710 1.00 92.88 84 ASN A N 1
ATOM 648 C CA . ASN A 1 84 ? 11.673 -11.848 -9.168 1.00 92.88 84 ASN A CA 1
ATOM 649 C C . ASN A 1 84 ? 10.474 -12.021 -10.118 1.00 92.88 84 ASN A C 1
ATOM 651 O O . ASN A 1 84 ? 9.393 -12.452 -9.705 1.00 92.88 84 ASN A O 1
ATOM 655 N N . VAL A 1 85 ? 10.651 -11.615 -11.375 1.00 94.50 85 VAL A N 1
ATOM 656 C CA . VAL A 1 85 ? 9.633 -11.736 -12.425 1.00 94.50 85 VAL A CA 1
ATOM 657 C C . VAL A 1 85 ? 9.696 -13.133 -13.057 1.00 94.50 85 VAL A C 1
ATOM 659 O O . VAL A 1 85 ? 10.767 -13.548 -13.504 1.00 94.50 85 VAL A O 1
ATOM 662 N N . PRO A 1 86 ? 8.571 -13.869 -13.156 1.00 96.88 86 PRO A N 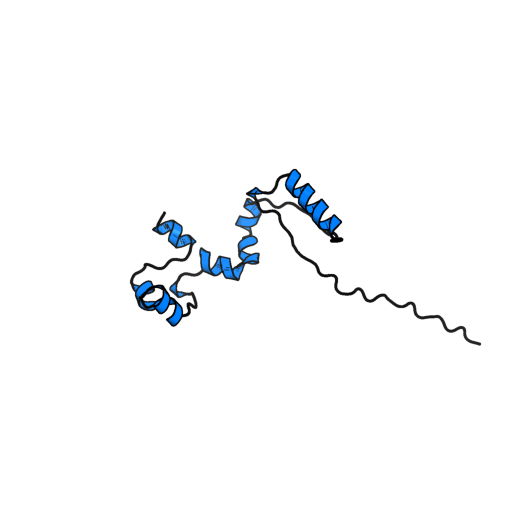1
ATOM 663 C CA . PRO A 1 86 ? 8.522 -15.119 -13.912 1.00 96.88 86 PRO A CA 1
ATOM 664 C C . PRO A 1 86 ? 8.757 -14.855 -15.408 1.00 96.88 86 PRO A C 1
ATOM 666 O O . PRO A 1 86 ? 7.855 -14.400 -16.114 1.00 96.88 86 PRO A O 1
ATOM 669 N N . LYS A 1 87 ? 9.976 -15.128 -15.883 1.00 96.94 87 LYS A N 1
ATOM 670 C CA . LYS A 1 87 ? 10.453 -14.740 -17.223 1.00 96.94 87 LYS A CA 1
ATOM 671 C C . LYS A 1 87 ? 9.602 -15.306 -18.356 1.00 96.94 87 LYS A C 1
ATOM 673 O O . LYS A 1 87 ? 9.272 -14.572 -19.282 1.00 96.94 87 LYS A O 1
ATOM 678 N N . ASP A 1 88 ? 9.190 -16.568 -18.246 1.00 97.50 88 ASP A N 1
ATOM 679 C CA . ASP A 1 88 ? 8.375 -17.226 -19.274 1.00 97.50 88 ASP A CA 1
ATOM 680 C C . ASP A 1 88 ? 7.024 -16.527 -19.443 1.00 97.50 88 ASP A C 1
ATOM 682 O O . ASP A 1 88 ? 6.638 -16.179 -20.556 1.00 97.50 88 ASP A O 1
ATOM 686 N N . LYS A 1 89 ? 6.355 -16.217 -18.324 1.00 98.06 89 LYS A N 1
ATOM 687 C CA . LYS A 1 89 ? 5.073 -15.498 -18.331 1.00 98.06 89 LYS A CA 1
ATOM 688 C C . LYS A 1 89 ? 5.220 -14.074 -18.854 1.00 98.06 89 LYS A C 1
ATOM 690 O O . LYS A 1 89 ? 4.342 -13.584 -19.551 1.00 98.06 89 LYS A O 1
ATOM 695 N N . PHE A 1 90 ? 6.320 -13.401 -18.512 1.00 97.56 90 PHE A N 1
ATOM 696 C CA . PHE A 1 90 ? 6.596 -12.062 -19.025 1.00 97.56 90 PHE A CA 1
ATOM 697 C C . PHE A 1 90 ? 6.771 -12.086 -20.547 1.00 97.56 90 PHE A C 1
ATOM 699 O O . PHE A 1 90 ? 6.135 -11.308 -21.253 1.00 97.56 90 PHE A O 1
ATOM 706 N N . LYS A 1 91 ? 7.576 -13.022 -21.061 1.00 98.00 91 LYS A N 1
ATOM 707 C CA . LYS A 1 91 ? 7.809 -13.164 -22.499 1.00 98.00 91 LYS A CA 1
ATOM 708 C C . LYS A 1 91 ? 6.541 -13.538 -23.259 1.00 98.00 91 LYS A C 1
ATOM 710 O O . LYS A 1 91 ? 6.291 -12.965 -24.314 1.00 98.00 91 LYS A O 1
ATOM 715 N N . GLU A 1 92 ? 5.737 -14.450 -22.721 1.00 98.25 92 GLU A N 1
ATOM 716 C CA . GLU A 1 92 ? 4.430 -14.804 -23.284 1.00 98.25 92 GLU A CA 1
ATOM 717 C C . GLU A 1 92 ? 3.501 -13.581 -23.365 1.00 98.25 92 GLU A C 1
ATOM 719 O O . GLU A 1 92 ? 2.862 -13.358 -24.389 1.00 98.25 92 GLU A O 1
ATOM 724 N N . GLN A 1 93 ? 3.472 -12.752 -22.317 1.00 98.12 93 GLN A N 1
ATOM 725 C CA . GLN A 1 93 ? 2.579 -11.596 -22.228 1.00 98.12 93 GLN A CA 1
ATOM 726 C C . GLN A 1 93 ? 3.017 -10.397 -23.085 1.00 98.12 93 GLN A C 1
ATOM 728 O O . GLN A 1 93 ? 2.163 -9.687 -23.619 1.00 98.12 93 GLN A O 1
ATOM 733 N N . PHE A 1 94 ? 4.322 -10.125 -23.170 1.00 96.81 94 PHE A N 1
ATOM 734 C CA . PHE A 1 94 ? 4.861 -8.891 -23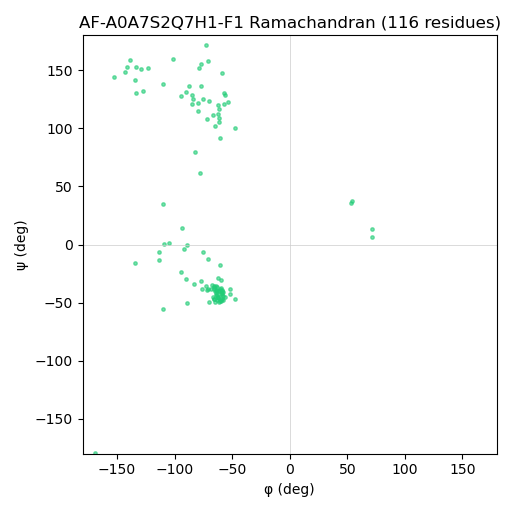.759 1.00 96.81 94 PHE A CA 1
ATOM 735 C C . PHE A 1 94 ? 5.658 -9.110 -25.051 1.00 96.81 94 PHE A C 1
ATOM 737 O O . PHE A 1 94 ? 6.067 -8.141 -25.684 1.00 96.81 94 PHE A O 1
ATOM 744 N N . GLY A 1 95 ? 5.905 -10.360 -25.454 1.00 97.44 95 GLY A N 1
ATOM 745 C CA . GLY A 1 95 ? 6.638 -10.690 -26.680 1.00 97.44 95 GLY A CA 1
ATOM 746 C C . GLY A 1 95 ? 8.142 -10.390 -26.639 1.00 97.44 95 GLY A C 1
ATOM 747 O O . GLY A 1 95 ? 8.817 -10.549 -27.653 1.00 97.44 95 GLY A O 1
ATOM 748 N N . THR A 1 96 ? 8.685 -9.988 -25.487 1.00 97.69 96 THR A N 1
ATOM 749 C CA . THR A 1 96 ? 10.111 -9.692 -25.276 1.00 97.69 96 THR A CA 1
ATOM 750 C C . THR A 1 96 ? 10.619 -10.355 -23.997 1.00 97.69 96 THR A C 1
ATOM 752 O O . THR A 1 96 ? 9.835 -10.625 -23.085 1.00 97.69 96 THR A O 1
ATOM 755 N N . SER A 1 97 ? 11.916 -10.666 -23.921 1.00 97.88 97 SER A N 1
ATOM 756 C CA . SER A 1 97 ? 12.488 -11.228 -22.692 1.00 97.88 97 SER A CA 1
ATOM 757 C C . SER A 1 97 ? 12.549 -10.174 -21.580 1.00 97.88 97 SER A C 1
ATOM 759 O O . SER A 1 97 ? 12.530 -8.968 -21.835 1.00 97.88 97 SER A O 1
ATOM 761 N N . TRP A 1 98 ? 12.616 -10.628 -20.327 1.00 97.50 98 TRP A N 1
ATOM 762 C CA . TRP A 1 98 ? 12.752 -9.717 -19.189 1.00 97.50 98 TRP A CA 1
ATOM 763 C C . TRP A 1 98 ? 14.082 -8.956 -19.245 1.00 97.50 98 TRP A C 1
ATOM 765 O O . TRP A 1 98 ? 14.135 -7.759 -18.977 1.00 97.50 98 TRP A O 1
ATOM 775 N N . GLU A 1 99 ? 15.148 -9.642 -19.647 1.00 97.12 99 GLU A N 1
ATOM 776 C CA . GLU A 1 99 ? 16.486 -9.089 -19.823 1.00 97.12 99 GLU A CA 1
ATOM 777 C C . GLU A 1 99 ? 16.522 -8.003 -20.901 1.00 97.12 99 GLU A C 1
ATOM 779 O O . GLU A 1 99 ? 17.081 -6.933 -20.662 1.00 97.12 99 GLU A O 1
ATOM 784 N N . ASP A 1 100 ? 15.889 -8.244 -22.053 1.00 97.94 100 ASP A N 1
ATOM 785 C CA . ASP A 1 100 ? 15.816 -7.258 -23.135 1.00 97.94 100 ASP A CA 1
ATOM 786 C C . ASP A 1 100 ? 15.021 -6.026 -22.692 1.00 97.94 100 ASP A C 1
ATOM 788 O O . ASP A 1 100 ? 15.433 -4.902 -22.966 1.00 97.94 100 ASP A O 1
ATOM 792 N N . ALA A 1 101 ? 13.924 -6.223 -21.952 1.00 97.38 101 ALA A N 1
ATOM 793 C CA . ALA A 1 101 ? 13.102 -5.137 -21.421 1.00 97.38 101 ALA A CA 1
ATOM 794 C C . ALA A 1 101 ? 13.843 -4.276 -20.376 1.00 97.38 101 ALA A C 1
ATOM 796 O O . ALA A 1 101 ? 13.671 -3.053 -20.325 1.00 97.38 101 ALA A O 1
ATOM 797 N N . LEU A 1 102 ? 14.685 -4.904 -19.546 1.00 96.88 102 LEU A N 1
ATOM 798 C CA . LEU A 1 102 ? 15.594 -4.202 -18.636 1.00 96.88 102 LEU A CA 1
ATOM 799 C C . LEU A 1 102 ? 16.650 -3.414 -19.420 1.00 96.88 102 LEU A C 1
ATOM 801 O O . LEU A 1 102 ? 16.873 -2.235 -19.143 1.00 96.88 102 LEU A O 1
ATOM 805 N N . ALA A 1 103 ? 17.273 -4.040 -20.423 1.00 97.06 103 ALA A N 1
ATOM 806 C CA . ALA A 1 103 ? 18.303 -3.415 -21.249 1.00 97.06 103 ALA A CA 1
ATOM 807 C C . ALA A 1 103 ? 17.764 -2.225 -22.062 1.00 97.06 103 ALA A C 1
ATOM 809 O O . ALA A 1 103 ? 18.458 -1.216 -22.209 1.00 97.06 103 ALA A O 1
ATOM 810 N N . SER A 1 104 ? 16.515 -2.300 -22.535 1.00 95.81 104 SER A N 1
ATOM 811 C CA . SER A 1 104 ? 15.838 -1.214 -23.251 1.00 95.81 104 SER A CA 1
ATOM 812 C C . SER A 1 104 ? 15.372 -0.071 -22.347 1.00 95.81 104 SER A C 1
ATOM 814 O O . SER A 1 104 ? 14.921 0.949 -22.866 1.00 95.81 104 SER A O 1
ATOM 816 N N . LYS A 1 105 ? 15.484 -0.203 -21.015 1.00 93.38 105 LYS A N 1
ATOM 817 C CA . LYS A 1 105 ? 15.020 0.789 -20.026 1.00 93.38 105 LYS A CA 1
ATOM 818 C C . LYS A 1 105 ? 13.542 1.164 -20.200 1.00 93.38 105 LYS A C 1
ATOM 820 O O . LYS A 1 105 ? 13.167 2.319 -20.026 1.00 93.38 105 LYS A O 1
ATOM 825 N N . THR A 1 106 ? 12.704 0.191 -20.558 1.00 93.31 106 THR A N 1
ATOM 826 C CA . THR A 1 106 ? 11.256 0.390 -20.775 1.00 93.31 106 THR A CA 1
ATOM 827 C C . THR A 1 106 ? 10.394 -0.162 -19.641 1.00 93.31 106 THR A C 1
ATOM 829 O O . THR A 1 106 ? 9.169 -0.118 -19.722 1.00 93.31 106 THR A O 1
ATOM 832 N N . VAL A 1 107 ? 11.013 -0.712 -18.598 1.00 95.88 107 VAL A N 1
ATOM 833 C CA . VAL A 1 107 ? 10.333 -1.237 -17.410 1.00 95.88 107 VAL A CA 1
ATOM 834 C C . VAL A 1 107 ? 10.614 -0.333 -16.219 1.00 95.88 107 VAL A C 1
ATOM 836 O O . VAL A 1 107 ? 11.741 0.112 -16.021 1.00 95.88 107 VAL A O 1
ATOM 839 N N . PHE A 1 108 ? 9.582 -0.076 -15.421 1.00 95.81 108 PHE A N 1
ATOM 840 C CA . PHE A 1 108 ? 9.632 0.817 -14.268 1.00 95.81 108 PHE A CA 1
ATOM 841 C C . PHE A 1 108 ? 8.802 0.222 -13.133 1.00 95.81 108 PHE A C 1
ATOM 843 O O . PHE A 1 108 ? 7.833 -0.502 -13.378 1.00 95.81 108 PHE A O 1
ATOM 850 N N . ASN A 1 109 ? 9.150 0.545 -11.888 1.00 94.81 109 ASN A N 1
ATOM 851 C CA . ASN A 1 109 ? 8.162 0.449 -10.818 1.00 94.81 109 ASN A CA 1
ATOM 852 C C . ASN A 1 109 ? 7.136 1.593 -10.968 1.00 94.81 109 ASN A C 1
ATOM 854 O O . ASN A 1 109 ? 7.303 2.480 -11.804 1.00 94.81 109 ASN A O 1
ATOM 858 N N . ALA A 1 110 ? 6.056 1.577 -10.185 1.00 93.94 110 ALA A N 1
ATOM 859 C CA . ALA A 1 110 ? 4.986 2.564 -10.337 1.00 93.94 110 ALA A CA 1
ATOM 860 C C . ALA A 1 110 ? 5.472 4.003 -10.087 1.00 93.94 110 ALA A C 1
ATOM 862 O O . ALA A 1 110 ? 5.089 4.909 -10.818 1.00 93.94 110 ALA A O 1
ATOM 863 N N . MET A 1 111 ? 6.337 4.210 -9.090 1.00 92.44 111 MET A N 1
ATOM 864 C CA . MET A 1 111 ? 6.879 5.534 -8.765 1.00 92.44 111 MET A CA 1
ATOM 865 C C . MET A 1 111 ? 7.750 6.100 -9.894 1.00 92.44 111 MET A C 1
ATOM 867 O O . MET A 1 111 ? 7.540 7.232 -10.325 1.00 92.44 111 MET A O 1
ATOM 871 N N . ASP A 1 112 ? 8.699 5.307 -10.388 1.00 95.00 112 ASP A N 1
ATOM 872 C CA . ASP A 1 112 ? 9.577 5.688 -11.494 1.00 95.00 112 ASP A CA 1
ATOM 873 C C . ASP A 1 112 ? 8.778 5.850 -12.795 1.00 95.00 112 ASP A C 1
ATOM 875 O O . ASP A 1 112 ? 9.056 6.746 -13.587 1.00 95.00 112 ASP A O 1
ATOM 879 N N . GLY A 1 113 ? 7.751 5.017 -12.995 1.00 95.56 113 GLY A N 1
ATOM 880 C CA . GLY A 1 113 ? 6.840 5.095 -14.131 1.00 95.56 113 GLY A CA 1
ATOM 881 C C . GLY A 1 113 ? 6.100 6.429 -14.175 1.00 95.56 113 GLY A C 1
ATOM 882 O O . GLY A 1 113 ? 6.139 7.090 -15.206 1.00 95.56 113 GLY A O 1
ATOM 883 N N . CYS A 1 114 ? 5.512 6.871 -13.058 1.00 94.19 114 CYS A N 1
ATOM 884 C CA . CYS A 1 114 ? 4.892 8.200 -12.970 1.00 94.19 114 CYS A CA 1
ATOM 885 C C . CYS A 1 114 ? 5.900 9.323 -13.261 1.00 94.19 114 CYS A C 1
ATOM 887 O O . CYS A 1 114 ? 5.576 10.294 -13.937 1.00 94.19 114 CYS A O 1
ATOM 889 N N . ALA A 1 115 ? 7.138 9.203 -12.772 1.00 93.38 115 ALA A N 1
ATOM 890 C CA . ALA A 1 115 ? 8.169 10.208 -13.027 1.00 93.38 115 ALA A CA 1
ATOM 891 C C . ALA A 1 115 ? 8.599 10.261 -14.506 1.00 93.38 115 ALA A C 1
ATOM 893 O O . ALA A 1 115 ? 8.916 11.335 -15.013 1.00 93.38 115 ALA A O 1
ATOM 894 N N . GLN A 1 116 ? 8.617 9.115 -15.192 1.00 94.12 116 GLN A N 1
ATOM 895 C CA . GLN A 1 116 ? 9.106 8.994 -16.565 1.00 94.12 116 GLN A CA 1
ATOM 896 C C . GLN A 1 116 ? 8.016 9.200 -17.630 1.00 94.12 116 GLN A C 1
ATOM 898 O O . GLN A 1 116 ? 8.336 9.620 -18.743 1.00 94.12 116 GLN A O 1
ATOM 903 N N . LEU A 1 117 ? 6.758 8.870 -17.322 1.00 91.81 117 LEU A N 1
ATOM 904 C CA . LEU A 1 117 ? 5.665 8.777 -18.299 1.00 91.81 117 LEU A CA 1
ATOM 905 C C . LEU A 1 117 ? 4.565 9.839 -18.121 1.00 91.81 117 LEU A C 1
ATOM 907 O O . LEU A 1 117 ? 3.787 10.031 -19.056 1.00 91.81 117 LEU A O 1
ATOM 911 N N . GLY A 1 118 ? 4.531 10.550 -16.986 1.00 78.81 118 GLY A N 1
ATOM 912 C CA . GLY A 1 118 ? 3.480 11.520 -16.635 1.00 78.81 118 GLY A CA 1
ATOM 913 C C . GLY A 1 118 ? 2.269 10.883 -15.964 1.00 78.81 118 GLY A C 1
ATOM 914 O O . GLY A 1 118 ? 1.206 11.541 -15.990 1.00 78.81 118 GLY A O 1
#

Foldseek 3Di:
DDDDDDDDPDPPPDPDDDDDDDDDPVGPDPVSVVVVVVVCVVVVHDDPDDDDDDPVRCVVVVVVCVVPVVLNCQQPNDFLVRDPDPQVVCCVVPVDGSVVCVVVVVDGRNVVCVVVPD

pLDDT: mean 87.93, std 15.47, range [37.81, 98.25]

Mean predicted aligned error: 9.71 Å

Radius of gyration: 25.26 Å; Cα contacts (8 Å, |Δi|>4): 59; chains: 1; bounding box: 43×50×82 Å

Secondary structure (DSSP, 8-state):
----PPPP----------------GGG--HHHHHHHHHHHHHTT----------HHHHHHTTHHHHHTHHHHIIIIIS-GGGS---HHHHHHHHSS-HHHHHHTT----HHHHHHHH-

Nearest PDB structures (foldseek):
  2ee7-assembly1_A  TM=1.624E-01  e=8.210E+00  Homo sapiens

Sequence (118 aa):
MGKLMSKSQTQQEGNMNSAFVFIKPHAVTESVKNLAKASLKRHGIKIVQEGSLKGEVIDEKKLIDQHYYAIASKATILKPEQLNVPKDKFKEQFGTSWEDALASKTVFNAMDGCAQLG

Solvent-accessible surface area (backbone atoms only — not comparable to full-atom values): 7739 Å² total; per-residue (Å²): 136,84,83,81,77,80,78,77,81,76,78,79,80,67,87,72,89,80,83,90,85,80,74,55,83,97,56,70,43,70,68,48,53,52,50,51,54,52,51,38,49,74,71,73,46,80,83,88,77,86,86,87,81,58,68,69,60,38,60,78,66,38,48,62,43,62,76,40,35,84,56,38,39,53,33,68,68,44,54,57,93,74,54,94,67,64,48,70,62,47,24,72,74,68,76,45,51,61,68,57,39,58,73,67,67,77,62,60,22,58,54,57,35,47,74,75,76,106

InterPro domains:
  IPR036850 Nucleoside diphosphate kinase-like domain superfamily [G3DSA:3.30.70.141] (4-115)
  IPR036850 Nucleoside diphosphate kinase-like domain superfamily [SSF54919] (16-111)

Organism: NCBI:txid1333877